Protein AF-A0AAV0KZ21-F1 (afdb_monomer_lite)

pLDDT: mean 82.55, std 17.22, range [42.41, 96.62]

InterPro domains:
  IPR001938 Thaumatin family [PF00314] (1-42)
  IPR001938 Thaumatin family [PS51367] (1-51)
  IPR001938 Thaumatin family [PTHR31048] (1-43)
  IPR037176 Osmotin/thaumatin-like superfamily [G3DSA:2.60.110.10] (1-50)
  IPR037176 Osmotin/thaumatin-like superfamily [SSF49870] (1-44)

Sequence (51 aa):
QYCCTGEYAYLNTCKPTLFAYLFKAICPKAYSYAFDDSSTPVSTSAGLHAT

Secondary structure (DSSP, 8-state):
-TT--GGG-STTT-PPPHHHHHHHHH-TTS--STT----S---TT------

Structure (mmCIF, N/CA/C/O backbone):
data_AF-A0AAV0KZ21-F1
#
_entry.id   AF-A0AAV0KZ21-F1
#
loop_
_atom_site.group_PDB
_atom_site.id
_atom_site.type_symbol
_atom_site.label_atom_id
_atom_site.label_alt_id
_atom_site.label_comp_id
_atom_site.label_asym_id
_atom_site.label_entity_id
_atom_site.label_seq_id
_atom_site.pdbx_PDB_ins_code
_atom_site.Cartn_x
_atom_site.Cartn_y
_atom_site.Cartn_z
_atom_site.occupancy
_atom_site.B_iso_or_equiv
_atom_site.auth_seq_id
_atom_site.auth_comp_id
_atom_site.auth_asym_id
_atom_site.auth_atom_id
_atom_site.pdbx_PDB_model_num
ATOM 1 N N . GLN A 1 1 ? -9.472 1.696 4.680 1.00 79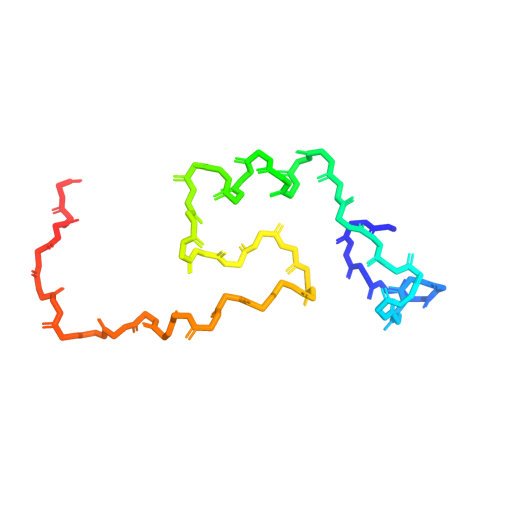.19 1 GLN A N 1
ATOM 2 C CA . GLN A 1 1 ? -9.109 0.480 3.922 1.00 79.19 1 GLN A CA 1
ATOM 3 C C . GLN A 1 1 ? -7.785 0.616 3.167 1.00 79.19 1 GLN A C 1
ATOM 5 O O . GLN A 1 1 ? -6.947 -0.238 3.367 1.00 79.19 1 GLN A O 1
ATOM 10 N N . TYR A 1 2 ? -7.543 1.652 2.350 1.00 89.25 2 TYR A N 1
ATOM 11 C CA . TYR A 1 2 ? -6.296 1.750 1.560 1.00 89.25 2 TYR A CA 1
ATOM 12 C C . TYR A 1 2 ? -5.023 2.009 2.383 1.00 89.25 2 TYR A C 1
ATOM 14 O O . TYR A 1 2 ? -3.995 1.396 2.126 1.00 89.25 2 TYR A O 1
ATOM 22 N N . CYS A 1 3 ? -5.095 2.887 3.386 1.00 92.94 3 CYS A N 1
ATOM 23 C CA . CYS A 1 3 ? -3.920 3.292 4.167 1.00 92.94 3 CYS A CA 1
ATOM 24 C C . CYS A 1 3 ? -3.608 2.373 5.361 1.00 92.94 3 CYS A C 1
ATOM 26 O O . CYS A 1 3 ? -2.683 2.667 6.105 1.00 92.94 3 CYS A O 1
ATOM 28 N N . CYS A 1 4 ? -4.392 1.309 5.575 1.00 94.44 4 CYS A N 1
ATOM 29 C CA . CYS A 1 4 ? -4.240 0.374 6.697 1.00 94.44 4 CYS A CA 1
ATOM 30 C C . CYS A 1 4 ? -4.078 1.036 8.084 1.00 94.44 4 CYS A C 1
ATOM 32 O O . CYS A 1 4 ? -3.127 0.774 8.814 1.00 94.44 4 CYS A O 1
ATOM 34 N N . THR A 1 5 ? -5.020 1.907 8.454 1.00 95.06 5 THR A N 1
ATOM 35 C CA . THR A 1 5 ? -5.061 2.593 9.757 1.00 95.06 5 THR A CA 1
ATOM 36 C C . THR A 1 5 ? -6.369 2.306 10.507 1.00 95.06 5 THR A C 1
ATOM 38 O O . THR A 1 5 ? -7.349 1.852 9.907 1.00 95.06 5 THR A O 1
ATOM 41 N N . 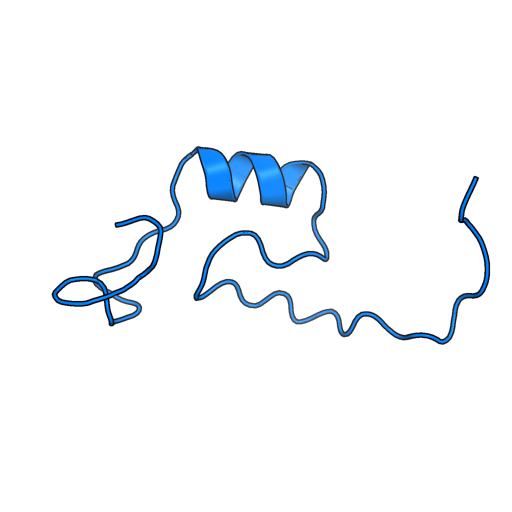GLY A 1 6 ? -6.398 2.573 11.820 1.00 96.06 6 GLY A N 1
ATOM 42 C CA . GLY A 1 6 ? -7.578 2.364 12.674 1.00 96.06 6 GLY A CA 1
ATOM 43 C C . GLY A 1 6 ? -8.025 0.900 12.696 1.00 96.06 6 GLY A C 1
ATOM 44 O O . GLY A 1 6 ? -7.205 0.008 12.883 1.00 96.06 6 GLY A O 1
ATOM 45 N N . GLU A 1 7 ? -9.302 0.641 12.408 1.00 95.88 7 GLU A N 1
ATOM 46 C CA . GLU A 1 7 ? -9.865 -0.720 12.282 1.00 95.88 7 GLU A CA 1
ATOM 47 C C . GLU A 1 7 ? -9.141 -1.591 11.232 1.00 95.88 7 GLU A C 1
ATOM 49 O O . GLU A 1 7 ? -9.180 -2.820 11.280 1.00 95.88 7 GLU A O 1
ATOM 54 N N . TYR A 1 8 ? -8.439 -0.962 10.285 1.00 95.06 8 TYR A N 1
ATOM 55 C CA . TYR A 1 8 ? -7.642 -1.618 9.247 1.00 95.06 8 TYR A CA 1
ATOM 56 C C . TYR A 1 8 ? -6.144 -1.662 9.593 1.00 95.06 8 TYR A C 1
ATOM 58 O O . TYR A 1 8 ? -5.326 -1.846 8.701 1.00 95.06 8 TYR A O 1
ATOM 66 N N . ALA A 1 9 ? -5.749 -1.455 10.850 1.00 94.94 9 ALA A N 1
ATOM 67 C CA . ALA A 1 9 ? -4.338 -1.449 11.249 1.00 94.94 9 ALA A CA 1
ATOM 68 C C . ALA A 1 9 ? -3.689 -2.845 11.282 1.00 94.94 9 ALA A C 1
ATOM 70 O O . ALA A 1 9 ? -2.492 -2.957 11.534 1.00 94.94 9 ALA A O 1
ATOM 71 N N . TYR A 1 10 ? -4.455 -3.909 11.028 1.00 93.25 10 TYR A N 1
ATOM 72 C CA . TYR A 1 10 ? -3.992 -5.289 11.132 1.00 93.25 10 TYR A CA 1
ATOM 73 C C . TYR A 1 10 ? -4.090 -6.021 9.791 1.00 93.25 10 TYR A C 1
ATOM 75 O O . TYR A 1 10 ? -4.963 -5.751 8.967 1.00 93.25 10 TYR A O 1
ATOM 83 N N . LEU A 1 11 ? -3.213 -7.005 9.582 1.00 90.62 11 LEU A N 1
ATOM 84 C CA . LEU A 1 11 ? -3.116 -7.785 8.339 1.00 90.62 11 LEU A CA 1
ATOM 85 C C . LEU A 1 11 ? -4.420 -8.523 7.974 1.00 90.62 11 LEU A C 1
ATOM 87 O O . LEU A 1 11 ? -4.764 -8.730 6.807 1.00 90.62 11 LEU A O 1
ATOM 91 N N . ASN A 1 12 ? -5.161 -8.968 8.987 1.00 93.50 12 ASN A N 1
ATOM 92 C CA . ASN A 1 12 ? -6.435 -9.652 8.803 1.00 93.50 12 ASN A CA 1
ATOM 93 C C . ASN A 1 12 ? -7.556 -8.692 8.386 1.00 93.50 12 ASN A C 1
ATOM 95 O O . ASN A 1 12 ? -8.468 -9.134 7.689 1.00 93.50 12 ASN A O 1
ATOM 99 N N . THR A 1 13 ? -7.477 -7.411 8.756 1.00 94.75 13 THR A N 1
ATOM 100 C CA . THR A 1 13 ? -8.504 -6.412 8.446 1.00 94.75 13 THR A CA 1
ATOM 101 C C . THR A 1 13 ? -8.156 -5.567 7.220 1.00 94.75 13 THR A C 1
ATOM 103 O O . THR A 1 13 ? -9.053 -5.231 6.450 1.00 94.75 13 THR A O 1
ATOM 106 N N . CYS A 1 14 ? -6.877 -5.299 6.941 1.00 95.12 14 CYS A N 1
ATOM 107 C CA . CYS A 1 14 ? -6.444 -4.603 5.728 1.00 95.12 14 CYS A CA 1
ATOM 108 C C . CYS A 1 14 ? -6.132 -5.564 4.578 1.00 95.12 14 CYS A C 1
ATOM 110 O O . CYS A 1 14 ? -5.028 -6.098 4.463 1.00 95.12 14 CYS A O 1
ATOM 112 N N . LYS A 1 15 ? -7.116 -5.776 3.701 1.00 94.06 15 LYS A N 1
ATOM 113 C CA . LYS A 1 15 ? -6.954 -6.611 2.506 1.00 94.06 15 LYS A CA 1
ATOM 114 C C . LYS A 1 15 ? -6.484 -5.804 1.291 1.00 94.06 15 LYS A C 1
ATOM 116 O O . LYS A 1 15 ? -6.851 -4.630 1.174 1.00 94.06 15 LYS A O 1
ATOM 121 N N . PRO A 1 16 ? -5.735 -6.428 0.360 1.00 94.06 16 PRO A N 1
ATOM 122 C CA . PRO A 1 16 ? -5.372 -5.793 -0.899 1.00 94.06 16 PRO A CA 1
ATOM 123 C C . PRO A 1 16 ? -6.624 -5.365 -1.663 1.00 94.06 16 PRO A C 1
ATOM 125 O O . PRO A 1 16 ? -7.646 -6.054 -1.661 1.00 94.06 16 PRO A O 1
ATOM 128 N N . THR A 1 17 ? -6.535 -4.225 -2.336 1.00 94.75 17 THR A N 1
ATOM 129 C CA . THR A 1 17 ? -7.607 -3.717 -3.196 1.00 94.75 17 THR A CA 1
ATOM 130 C C . THR A 1 17 ? -7.296 -4.014 -4.659 1.00 94.75 17 THR A C 1
ATOM 132 O O . THR A 1 17 ? -6.167 -4.361 -5.000 1.00 94.75 17 THR A O 1
ATOM 135 N N . LEU A 1 18 ? -8.274 -3.828 -5.550 1.00 96.12 18 LEU A N 1
ATOM 136 C CA . LEU A 1 18 ? -8.060 -3.986 -6.993 1.00 96.12 18 LEU A CA 1
ATOM 137 C C . LEU A 1 18 ? -6.916 -3.095 -7.516 1.00 96.12 18 LEU A C 1
ATOM 139 O O . LEU A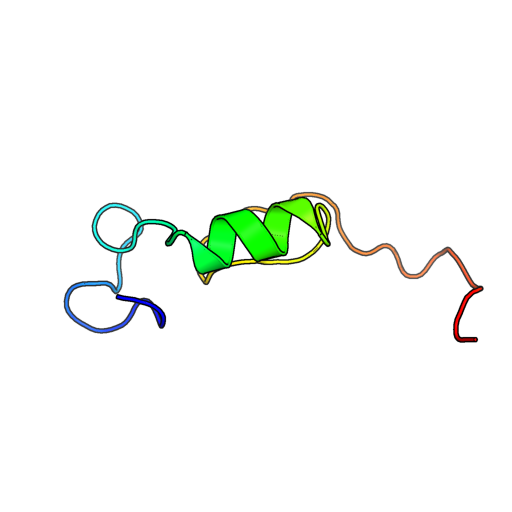 1 18 ? -6.151 -3.514 -8.379 1.00 96.12 18 LEU A O 1
ATOM 143 N N . PHE A 1 19 ? -6.754 -1.902 -6.934 1.00 93.94 19 PHE A N 1
ATOM 144 C CA . PHE A 1 19 ? -5.641 -1.004 -7.240 1.00 93.94 19 PHE A CA 1
ATOM 145 C C . PHE A 1 19 ? -4.283 -1.598 -6.838 1.00 93.94 19 PHE A C 1
ATOM 147 O O . PHE A 1 19 ? -3.343 -1.552 -7.627 1.00 93.94 19 PHE A O 1
ATOM 154 N N . ALA A 1 20 ? -4.192 -2.208 -5.652 1.00 94.38 20 ALA A N 1
ATOM 155 C CA . ALA A 1 20 ? -2.972 -2.883 -5.209 1.00 94.38 20 ALA A CA 1
ATOM 156 C C . ALA A 1 20 ? -2.604 -4.043 -6.150 1.00 94.38 20 ALA A C 1
ATOM 158 O O . ALA A 1 20 ? -1.458 -4.149 -6.578 1.00 94.38 20 ALA A O 1
ATOM 159 N N . TYR A 1 21 ? -3.583 -4.861 -6.557 1.00 95.31 21 TYR A N 1
ATOM 160 C CA . TYR A 1 21 ? -3.349 -5.939 -7.525 1.00 95.31 21 TYR A CA 1
ATOM 161 C C . TYR A 1 21 ? -2.855 -5.419 -8.878 1.00 95.31 21 TYR A C 1
ATOM 163 O O . TYR A 1 21 ? -1.900 -5.964 -9.429 1.00 95.31 21 TYR A O 1
ATOM 171 N N . LEU A 1 22 ? -3.465 -4.349 -9.397 1.00 96.62 22 LEU A N 1
ATOM 172 C CA . LEU A 1 22 ? -3.037 -3.733 -10.651 1.00 96.62 22 LEU A CA 1
ATOM 173 C C . LEU A 1 22 ? -1.599 -3.209 -10.554 1.00 96.62 22 LEU A C 1
ATOM 175 O O . LEU A 1 22 ? -0.782 -3.484 -11.429 1.00 96.62 22 LEU A O 1
ATOM 179 N N . PHE A 1 23 ? -1.270 -2.493 -9.478 1.00 93.44 23 PHE A N 1
ATOM 180 C CA . PHE A 1 23 ? 0.070 -1.944 -9.294 1.00 93.44 23 PHE A CA 1
ATOM 181 C C . PHE A 1 23 ? 1.123 -3.047 -9.143 1.00 93.44 23 PHE A C 1
ATOM 183 O O . PHE A 1 23 ? 2.196 -2.955 -9.736 1.00 93.44 23 PHE A O 1
ATOM 190 N N . LYS A 1 24 ? 0.798 -4.134 -8.431 1.00 92.94 24 LYS A N 1
ATOM 191 C CA . LYS A 1 24 ? 1.673 -5.308 -8.330 1.00 92.94 24 LYS A CA 1
ATOM 192 C C . LYS A 1 24 ? 1.887 -5.988 -9.680 1.00 92.94 24 LYS A C 1
ATOM 194 O O . LYS A 1 24 ? 2.991 -6.438 -9.958 1.00 92.94 24 LYS A O 1
ATOM 199 N N . ALA A 1 25 ? 0.862 -6.046 -10.529 1.00 93.75 25 ALA A N 1
ATOM 200 C CA . ALA A 1 25 ? 0.985 -6.622 -11.866 1.00 93.75 25 ALA A CA 1
ATOM 201 C C . ALA A 1 25 ? 1.914 -5.797 -12.774 1.00 93.75 25 ALA A C 1
ATOM 203 O O . ALA A 1 25 ? 2.675 -6.370 -13.549 1.00 93.75 25 ALA A O 1
ATOM 204 N N . ILE A 1 26 ? 1.881 -4.464 -12.656 1.00 95.31 26 ILE A N 1
ATOM 205 C CA . ILE A 1 26 ? 2.737 -3.553 -13.433 1.00 95.31 26 ILE A CA 1
ATOM 206 C C . ILE A 1 26 ? 4.172 -3.548 -12.886 1.00 95.31 26 ILE A C 1
ATOM 208 O O . ILE A 1 26 ? 5.131 -3.604 -13.653 1.00 95.31 26 ILE A O 1
ATOM 212 N N . CYS A 1 27 ? 4.323 -3.524 -11.559 1.00 91.38 27 CYS A N 1
ATOM 213 C CA . CYS A 1 27 ? 5.605 -3.457 -10.863 1.00 91.38 27 CYS A CA 1
ATOM 214 C C . CYS A 1 27 ? 5.733 -4.595 -9.828 1.00 91.38 27 CYS A C 1
ATOM 216 O O . CYS A 1 27 ? 5.620 -4.343 -8.626 1.00 91.38 27 CYS A O 1
ATOM 218 N N . PRO A 1 28 ? 6.038 -5.843 -10.240 1.00 89.88 28 PRO A N 1
ATOM 219 C CA . PRO A 1 28 ? 6.013 -7.010 -9.343 1.00 89.88 28 PRO A CA 1
ATOM 220 C C . PRO A 1 28 ? 6.983 -6.942 -8.160 1.00 89.88 28 PRO A C 1
ATOM 222 O O . PRO A 1 28 ? 6.751 -7.571 -7.128 1.00 89.88 28 PRO A O 1
ATOM 225 N N . LYS A 1 29 ? 8.066 -6.169 -8.302 1.00 87.38 29 LYS A N 1
ATOM 226 C CA . LYS A 1 29 ? 9.091 -5.971 -7.266 1.00 87.38 29 LYS A CA 1
ATOM 227 C C . LYS A 1 29 ? 8.803 -4.799 -6.325 1.00 87.38 29 LYS A C 1
ATOM 229 O O . LYS A 1 29 ? 9.522 -4.631 -5.348 1.00 87.38 29 LYS A O 1
ATOM 234 N N . ALA A 1 30 ? 7.804 -3.972 -6.628 1.00 88.56 30 ALA A N 1
ATOM 235 C CA . ALA A 1 30 ? 7.434 -2.848 -5.782 1.00 88.56 30 ALA A CA 1
ATOM 236 C C . ALA A 1 30 ? 6.427 -3.276 -4.706 1.00 88.56 30 ALA A C 1
ATOM 238 O O . ALA A 1 30 ? 5.687 -4.255 -4.869 1.00 88.56 30 ALA A O 1
ATOM 239 N N . TYR A 1 31 ? 6.380 -2.489 -3.634 1.00 90.88 31 TYR A N 1
ATOM 240 C CA . TYR A 1 31 ? 5.291 -2.526 -2.668 1.00 90.88 31 TYR A CA 1
ATOM 241 C C . TYR A 1 31 ? 4.034 -1.927 -3.307 1.00 90.88 31 TYR A C 1
ATOM 243 O O . TYR A 1 31 ? 4.066 -0.820 -3.843 1.00 90.88 31 TYR A O 1
ATOM 251 N N . SER A 1 32 ? 2.927 -2.661 -3.251 1.00 93.06 32 SER A N 1
ATOM 252 C CA . SER A 1 32 ? 1.642 -2.280 -3.854 1.00 93.06 32 SER A CA 1
ATOM 253 C C . SER A 1 32 ? 0.551 -1.932 -2.834 1.00 93.06 32 SER A C 1
ATOM 255 O O . SER A 1 32 ? -0.449 -1.302 -3.178 1.00 93.06 32 SER A O 1
ATOM 257 N N . TYR A 1 33 ? 0.740 -2.324 -1.572 1.00 93.81 33 TYR A N 1
ATOM 258 C CA . TYR A 1 33 ? -0.093 -1.955 -0.426 1.00 93.81 33 TYR A CA 1
ATOM 259 C C . TYR A 1 33 ? 0.725 -2.043 0.870 1.00 93.81 33 TYR A C 1
ATOM 261 O O . TYR A 1 33 ? 1.851 -2.538 0.867 1.00 93.81 33 TYR A O 1
ATOM 269 N N . ALA A 1 34 ? 0.170 -1.561 1.986 1.00 93.50 34 ALA A N 1
ATOM 270 C CA . ALA A 1 34 ? 0.935 -1.359 3.221 1.00 93.50 34 ALA A CA 1
ATOM 271 C C . ALA A 1 34 ? 1.493 -2.646 3.860 1.00 93.50 34 ALA A C 1
ATOM 273 O O . ALA A 1 34 ? 2.472 -2.573 4.594 1.00 93.50 34 ALA A O 1
ATOM 274 N N . PHE A 1 35 ? 0.889 -3.805 3.584 1.00 92.19 35 PHE A N 1
ATOM 275 C CA . PHE A 1 35 ? 1.359 -5.104 4.080 1.00 92.19 35 PHE A CA 1
ATOM 276 C C . PHE A 1 35 ? 1.808 -6.039 2.948 1.00 92.19 35 PHE A C 1
ATOM 278 O O . PHE A 1 35 ? 1.669 -7.257 3.061 1.00 92.19 35 PHE A O 1
ATOM 285 N N . ASP A 1 36 ? 2.257 -5.478 1.825 1.00 91.38 36 ASP A N 1
ATOM 286 C CA . ASP A 1 36 ? 2.842 -6.249 0.727 1.00 91.38 36 ASP A CA 1
ATOM 287 C C . ASP A 1 36 ? 4.219 -6.782 1.139 1.00 91.38 36 ASP A C 1
ATO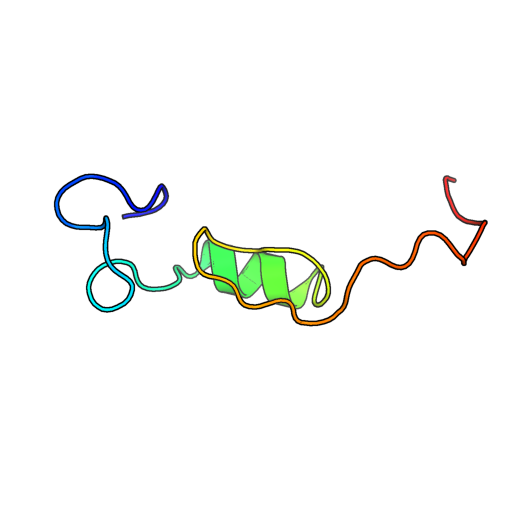M 289 O O . ASP A 1 36 ? 5.070 -6.014 1.580 1.00 91.38 36 ASP A O 1
ATOM 293 N N . ASP A 1 37 ? 4.447 -8.083 0.976 1.00 81.06 37 ASP A N 1
ATOM 294 C CA . ASP A 1 37 ? 5.750 -8.711 1.196 1.00 81.06 37 ASP A CA 1
ATOM 295 C C . ASP A 1 37 ? 6.466 -8.873 -0.154 1.00 81.06 37 ASP A C 1
ATOM 297 O O . ASP A 1 37 ? 6.540 -9.957 -0.741 1.00 81.06 37 ASP A O 1
ATOM 301 N N . SER A 1 38 ? 6.956 -7.761 -0.714 1.00 71.38 38 SER A N 1
ATOM 302 C CA . SER A 1 38 ? 7.925 -7.824 -1.812 1.00 71.38 38 SER A CA 1
ATOM 303 C C . SER A 1 38 ? 9.287 -8.212 -1.244 1.00 71.38 38 SER A C 1
ATOM 305 O O . SER A 1 38 ? 10.146 -7.368 -1.009 1.00 71.38 38 SER A O 1
ATOM 307 N N . SER A 1 39 ? 9.488 -9.514 -1.058 1.00 61.12 39 SER A N 1
ATOM 308 C CA . SER A 1 39 ? 10.730 -10.126 -0.569 1.00 61.12 39 SER A CA 1
ATOM 309 C C . SER A 1 39 ? 11.935 -9.964 -1.502 1.00 61.12 39 SER A C 1
ATOM 311 O O . SER A 1 39 ? 13.028 -10.433 -1.190 1.00 61.12 39 SER A O 1
ATOM 313 N N . THR A 1 40 ? 11.778 -9.292 -2.646 1.00 61.62 40 THR A N 1
ATOM 314 C CA . THR A 1 40 ? 12.908 -8.884 -3.478 1.00 61.62 40 THR A CA 1
ATOM 315 C C . THR A 1 40 ? 13.462 -7.566 -2.940 1.00 61.62 40 THR A C 1
ATOM 317 O O . THR A 1 40 ? 12.872 -6.520 -3.232 1.00 61.62 40 THR A O 1
ATOM 320 N N . PRO A 1 41 ? 14.582 -7.557 -2.190 1.00 57.84 41 PRO A N 1
ATOM 321 C CA . PRO A 1 41 ? 15.277 -6.310 -1.929 1.00 57.84 41 PRO A CA 1
ATOM 322 C C . PRO A 1 41 ? 15.581 -5.672 -3.283 1.00 57.84 41 PRO A C 1
ATOM 324 O O . PRO A 1 41 ? 16.104 -6.328 -4.188 1.00 57.84 41 PRO A O 1
ATOM 327 N N . VAL A 1 42 ? 15.215 -4.402 -3.452 1.00 63.06 42 VAL A N 1
ATOM 328 C CA . VAL A 1 42 ? 15.712 -3.601 -4.571 1.00 63.06 42 VAL A CA 1
ATOM 329 C C . VAL A 1 42 ? 17.218 -3.469 -4.348 1.00 63.06 42 VAL A C 1
ATOM 331 O O . VAL A 1 42 ? 17.687 -2.571 -3.656 1.00 63.06 42 VAL A O 1
ATOM 334 N N . SER A 1 43 ? 17.983 -4.442 -4.845 1.00 57.41 43 SER A N 1
ATOM 335 C CA . SER A 1 43 ? 19.437 -4.422 -4.787 1.00 57.41 43 SER A CA 1
ATOM 336 C C . SER A 1 43 ? 19.919 -3.286 -5.676 1.00 57.41 43 SER A C 1
ATOM 338 O O . SER A 1 43 ? 19.760 -3.327 -6.894 1.00 57.41 43 SER A O 1
ATOM 340 N N . THR A 1 44 ? 20.545 -2.279 -5.078 1.00 59.59 44 THR A N 1
ATOM 341 C CA . THR A 1 44 ? 21.202 -1.160 -5.769 1.00 59.59 44 THR A CA 1
ATOM 342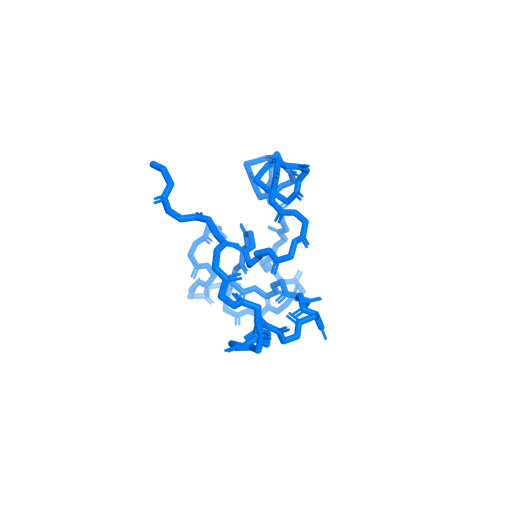 C C . THR A 1 44 ? 22.490 -1.573 -6.504 1.00 59.59 44 THR A C 1
ATOM 344 O O . THR A 1 44 ? 23.367 -0.748 -6.733 1.00 59.59 44 THR A O 1
ATOM 347 N N . SER A 1 4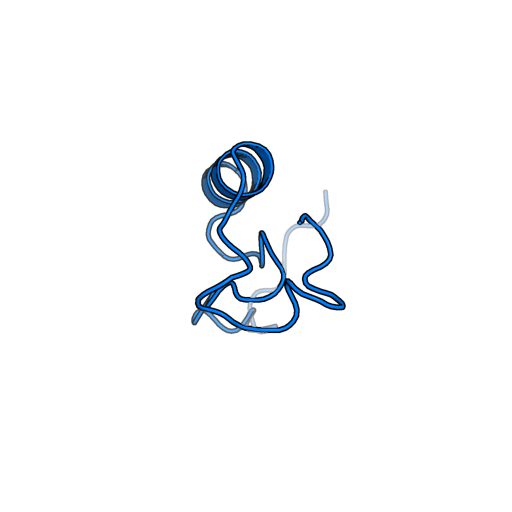5 ? 22.622 -2.838 -6.916 1.00 55.47 45 SER A N 1
ATOM 348 C CA . SER A 1 45 ? 23.777 -3.363 -7.659 1.00 55.47 45 SER A CA 1
ATOM 349 C C . SER A 1 45 ? 23.545 -3.510 -9.169 1.00 55.47 45 SER A C 1
ATOM 351 O O . SER A 1 45 ? 24.377 -4.094 -9.858 1.00 55.47 45 SER A O 1
ATOM 353 N N . ALA A 1 46 ? 22.466 -2.941 -9.710 1.00 53.19 46 ALA A N 1
ATOM 354 C CA . ALA A 1 46 ? 22.288 -2.768 -11.149 1.00 53.19 46 ALA A CA 1
ATOM 355 C C . ALA A 1 46 ? 22.201 -1.270 -11.469 1.00 53.19 46 ALA A C 1
ATOM 357 O O . ALA A 1 46 ? 21.142 -0.657 -11.357 1.00 53.19 46 ALA A O 1
ATOM 358 N N . GLY A 1 47 ? 23.331 -0.663 -11.841 1.00 59.53 47 GLY A N 1
ATOM 359 C CA . GLY A 1 47 ? 23.282 0.576 -12.616 1.00 59.53 47 GLY A CA 1
ATOM 360 C C . GLY A 1 47 ? 22.524 0.347 -13.933 1.00 59.53 47 GLY A C 1
ATOM 361 O O . GLY A 1 47 ? 22.536 -0.772 -14.444 1.00 59.53 47 GLY A O 1
ATOM 362 N N . LEU A 1 48 ? 21.934 1.420 -14.485 1.00 52.09 48 LEU A N 1
ATOM 363 C CA . LEU A 1 48 ? 21.124 1.477 -15.722 1.00 52.09 48 LEU A CA 1
ATOM 364 C C . LEU A 1 48 ? 19.700 0.898 -15.540 1.00 52.09 48 LEU A C 1
ATOM 366 O O . LEU A 1 48 ? 19.520 -0.293 -15.344 1.00 52.09 48 LEU A O 1
ATOM 370 N N . HIS A 1 49 ? 18.618 1.677 -15.566 1.00 44.72 49 HIS A N 1
ATOM 371 C CA . HIS A 1 49 ? 18.205 2.543 -16.669 1.00 44.72 49 HIS A CA 1
ATOM 372 C C . HIS A 1 49 ? 17.278 3.640 -16.107 1.00 44.72 49 HIS A C 1
ATOM 374 O O . HIS A 1 49 ? 16.142 3.370 -15.724 1.00 44.72 49 HIS A O 1
ATOM 380 N N . ALA A 1 50 ? 17.777 4.870 -16.034 1.00 42.41 50 ALA A N 1
ATOM 381 C CA . ALA A 1 50 ? 16.936 6.057 -16.088 1.00 42.41 50 ALA A CA 1
ATOM 382 C C . ALA A 1 50 ? 17.123 6.611 -17.503 1.00 42.41 50 ALA A C 1
ATOM 384 O O . ALA A 1 50 ? 18.108 7.296 -17.770 1.00 42.41 50 ALA A O 1
ATOM 385 N N . THR A 1 51 ? 16.264 6.183 -18.427 1.00 42.72 51 THR A N 1
ATOM 386 C CA . THR A 1 51 ? 15.923 6.996 -19.605 1.00 42.72 51 THR A CA 1
ATOM 387 C C . THR A 1 51 ? 14.819 7.950 -19.215 1.00 42.72 51 THR A C 1
ATOM 389 O O . THR A 1 51 ? 13.851 7.443 -18.599 1.00 42.72 51 THR A O 1
#

Organism: NCBI:txid586396

Foldseek 3Di:
DQQQDDQSVDPVNPDDDPQLVVVCVVPVQDRSGDPDCSVDDPPPPDDDDDD

Radius of gyration: 13.61 Å; chains: 1; bounding box: 34×17×32 Å